Protein 3SVM (pdb70)

InterPro domains:
  IPR000953 Chromo/chromo shadow domain [PS50013] (59-109)
  IPR000953 Chromo/chromo shadow domain [SM00298] (58-111)
  IPR002110 Ankyrin repeat [PF00023] (666-696)
  IPR002110 Ankyrin repeat [PF12796] (572-663)
  IPR002110 Ankyrin repeat [PS50088] (600-632)
  IPR002110 Ankyrin repeat [PS50088] (633-665)
  IPR002110 Ankyrin repeat [PS50088] (666-698)
  IPR002110 Ankyrin repeat [SM00248] (600-629)
  IPR002110 Ankyrin repeat [SM00248] (633-662)
  IPR002110 Ankyrin repeat [SM00248] (666-695)
  IPR002110 Ankyrin repeat [SM00248] (699-728)
  IPR016197 Chromo-like domain superfamily [SSF54160] (52-113)
  IPR023779 Chromo domain, conserved site [PS00598] (76-96)
  IPR023780 Chromo domain [PF00385] (59-109)
  IPR036770 Ankyrin repeat-containing domain superfamily [G3DSA:1.25.40.20] (563-738)
  IPR036770 Ankyrin repeat-containing domain superfamily [SSF48403] (542-720)
  IPR050889 Dendritic Spine Regulation and Scaffold [PTHR24166] (130-722)

Structure (mmCIF, N/CA/C/O backbone):
data_3SVM
#
_entry.id   3SVM
#
_cell.length_a   41.090
_cell.length_b   43.900
_cell.length_c   90.280
_cell.angle_alpha   90.00
_cell.angle_beta   90.00
_cell.angle_gamma   90.00
#
_symmetry.space_group_name_H-M   'I 2 2 2'
#
loop_
_entity.id
_entity.type
_entity.pdbx_description
1 polymer 'M-phase phosphoprotein 8'
2 polymer 'DNA (cytosine-5)-methyltransferase 3A'
3 water water
#
loop_
_atom_site.group_PDB
_atom_site.id
_atom_site.type_symbol
_atom_site.label_atom_id
_atom_site.label_alt_id
_atom_site.label_comp_id
_atom_site.label_asym_id
_atom_site.label_entity_id
_atom_site.label_seq_id
_atom_site.pdbx_PDB_ins_code
_atom_site.Cartn_x
_atom_site.Cartn_y
_atom_site.Cartn_z
_atom_site.occupancy
_atom_site.B_iso_or_equiv
_atom_site.auth_seq_id
_atom_site.auth_comp_id
_atom_site.auth_asym_id
_atom_site.auth_atom_id
_atom_site.pdbx_PDB_model_num
ATOM 1 N N . GLU A 1 2 ? -22.878 -11.786 -5.607 1.00 78.89 56 GLU A N 1
ATOM 2 C CA . GLU A 1 2 ? -21.570 -11.484 -4.962 1.00 78.23 56 GLU A CA 1
ATOM 3 C C . GLU A 1 2 ? -21.105 -10.058 -5.258 1.00 77.39 56 GLU A C 1
ATOM 4 O O . GLU A 1 2 ? -19.924 -9.837 -5.536 1.00 77.52 56 GLU A O 1
ATOM 6 N N . ASP A 1 3 ? -22.048 -9.113 -5.198 1.00 75.83 57 ASP A N 1
ATOM 7 C CA . ASP A 1 3 ? -21.808 -7.675 -5.414 1.00 73.52 57 ASP A CA 1
ATOM 8 C C . ASP A 1 3 ? -21.049 -7.358 -6.705 1.00 71.68 57 ASP A C 1
ATOM 9 O O . ASP A 1 3 ? -21.522 -6.575 -7.532 1.00 72.65 57 ASP A O 1
ATOM 14 N N . VAL A 1 4 ? -19.879 -7.980 -6.850 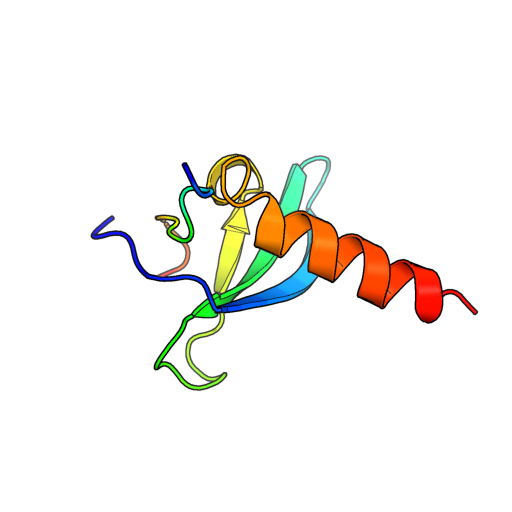1.00 68.32 58 VAL A N 1
ATOM 15 C CA . VAL A 1 4 ? -18.964 -7.807 -7.978 1.00 63.49 58 VAL A CA 1
ATOM 16 C C . VAL A 1 4 ? -18.149 -6.544 -7.752 1.00 61.51 58 VAL A C 1
ATOM 17 O O . VAL A 1 4 ? -18.684 -5.499 -7.390 1.00 60.03 58 VAL A O 1
ATOM 21 N N . PHE A 1 5 ? -16.843 -6.663 -7.964 1.00 59.73 59 PHE A N 1
ATOM 22 C CA . PHE A 1 5 ? -15.917 -5.572 -7.733 1.00 56.25 59 PHE A CA 1
ATOM 23 C C . PHE A 1 5 ? -14.919 -5.372 -8.862 1.00 55.90 59 PHE A C 1
ATOM 24 O O . PHE A 1 5 ? -14.656 -6.276 -9.653 1.00 55.84 59 PHE A O 1
ATOM 32 N N . GLU A 1 6 ? -14.344 -4.180 -8.907 1.00 54.85 60 GLU A N 1
ATOM 33 C CA . GLU A 1 6 ? -13.361 -3.833 -9.920 1.00 55.56 60 GLU A CA 1
ATOM 34 C C . GLU A 1 6 ? -12.014 -4.505 -9.583 1.00 53.70 60 GLU A C 1
ATOM 35 O O . GLU A 1 6 ? -11.489 -4.363 -8.476 1.00 53.60 60 GLU A O 1
ATOM 41 N N . VAL A 1 7 ? -11.475 -5.240 -10.548 1.00 50.53 61 VAL A N 1
ATOM 42 C CA . VAL A 1 7 ? -10.210 -5.958 -10.416 1.00 49.40 61 VAL A CA 1
ATOM 43 C C . VAL A 1 7 ? -9.040 -5.085 -10.897 1.00 49.36 61 VAL A C 1
ATOM 44 O O . VAL A 1 7 ? -9.120 -4.484 -11.965 1.00 48.82 61 VAL A O 1
ATOM 48 N N . GLU A 1 8 ? -7.963 -5.010 -10.110 1.00 49.99 62 GLU A N 1
ATOM 49 C CA . GLU A 1 8 ? -6.787 -4.222 -10.494 1.00 48.94 62 GLU A CA 1
ATOM 50 C C . GLU A 1 8 ? -5.798 -5.105 -11.201 1.00 47.29 62 GLU A C 1
ATOM 51 O O . GLU A 1 8 ? -5.285 -4.757 -12.261 1.00 48.08 62 GLU A O 1
ATOM 57 N N . LYS A 1 9 ? -5.512 -6.246 -10.588 1.00 46.02 63 LYS A N 1
ATOM 58 C CA . LYS A 1 9 ? -4.593 -7.209 -11.170 1.00 43.72 63 LYS A CA 1
ATOM 59 C C . LYS A 1 9 ? -4.524 -8.519 -10.403 1.00 41.95 63 LYS A C 1
ATOM 60 O O . LYS A 1 9 ? -4.995 -8.625 -9.270 1.00 40.90 63 LYS A O 1
ATOM 66 N N . ILE A 1 10 ? -3.942 -9.516 -11.059 1.00 40.51 64 ILE A N 1
ATOM 67 C CA . ILE A 1 10 ?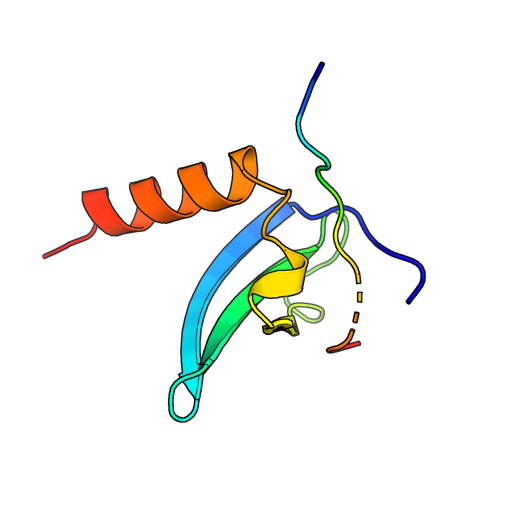 -3.745 -10.841 -10.494 1.00 40.08 64 ILE A CA 1
ATOM 68 C C . ILE A 1 10 ? -2.342 -10.826 -9.898 1.00 41.33 64 ILE A C 1
ATOM 69 O O . ILE A 1 10 ? -1.391 -10.410 -10.557 1.00 41.76 64 ILE A O 1
ATOM 74 N N . LEU A 1 11 ? -2.211 -11.272 -8.652 1.00 40.81 65 LEU A N 1
ATOM 75 C CA . LEU A 1 11 ? -0.911 -11.268 -7.999 1.00 39.18 65 LEU A CA 1
ATOM 76 C C . LEU A 1 11 ? -0.147 -12.555 -8.216 1.00 39.42 65 LEU A C 1
ATOM 77 O O . LEU A 1 11 ? 1.065 -12.537 -8.378 1.00 40.72 65 LEU A O 1
ATOM 82 N N . ASP A 1 12 ? -0.854 -13.675 -8.221 1.00 38.23 66 ASP A N 1
ATOM 83 C CA . ASP A 1 12 ? -0.220 -14.971 -8.413 1.00 37.20 66 ASP A CA 1
ATOM 84 C C . ASP A 1 12 ? -1.282 -16.022 -8.721 1.00 35.38 66 ASP A C 1
ATOM 85 O O . ASP A 1 12 ? -2.468 -15.732 -8.727 1.00 31.39 66 ASP A O 1
ATOM 90 N N . MET A 1 13 ? -0.844 -17.248 -8.975 1.00 37.33 67 MET A N 1
ATOM 91 C CA . MET A 1 13 ? -1.759 -18.349 -9.268 1.00 39.88 67 MET A CA 1
ATOM 92 C C . MET A 1 13 ? -1.284 -19.617 -8.582 1.00 37.64 67 MET A C 1
ATOM 93 O O . MET A 1 13 ? -0.142 -19.705 -8.135 1.00 36.59 67 MET A O 1
ATOM 98 N N . LYS A 1 14 ? -2.167 -20.607 -8.536 1.00 38.90 68 LYS A N 1
ATOM 99 C CA . LYS A 1 14 ? -1.853 -21.920 -7.960 1.00 40.07 68 LYS A CA 1
ATOM 100 C C . LYS A 1 14 ? -2.925 -22.894 -8.382 1.00 40.23 68 LYS A C 1
ATOM 101 O O . LYS A 1 14 ? -3.933 -22.503 -8.943 1.00 39.60 68 LYS A O 1
ATOM 107 N N . THR A 1 15 ? -2.695 -24.169 -8.122 1.00 42.72 69 THR A N 1
ATOM 108 C CA . THR A 1 15 ? -3.697 -25.175 -8.414 1.00 45.40 69 THR A CA 1
ATOM 109 C C . THR A 1 15 ? -3.939 -25.924 -7.110 1.00 48.75 69 THR A C 1
ATOM 110 O O . THR A 1 15 ? -3.000 -26.211 -6.372 1.00 47.65 69 THR A O 1
ATOM 114 N N . GLU A 1 16 ? -5.205 -26.191 -6.808 1.00 52.40 70 GLU A N 1
ATOM 115 C CA . GLU A 1 16 ? -5.558 -26.948 -5.620 1.00 56.97 70 GLU A CA 1
ATOM 116 C C . GLU A 1 16 ? -6.210 -28.190 -6.176 1.00 60.14 70 GLU A C 1
ATOM 117 O O . GLU A 1 16 ? -7.414 -28.213 -6.426 1.00 61.68 70 GLU A O 1
ATOM 123 N N . GLY A 1 17 ? -5.393 -29.220 -6.383 1.00 63.96 71 GLY A N 1
ATOM 124 C CA . GLY A 1 17 ? -5.878 -30.464 -6.954 1.00 65.79 71 GLY A CA 1
ATOM 125 C C . GLY A 1 17 ? -5.667 -30.360 -8.452 1.00 66.26 71 GLY A C 1
ATOM 126 O O . GLY A 1 17 ? -4.554 -30.571 -8.947 1.00 66.92 71 GLY A O 1
ATOM 127 N N . GLY A 1 18 ? -6.732 -30.022 -9.171 1.00 65.00 72 GLY A N 1
ATOM 128 C CA . GLY A 1 18 ? -6.629 -29.863 -10.611 1.00 64.77 72 GLY A CA 1
ATOM 129 C C . GLY A 1 18 ? -7.284 -28.561 -11.043 1.00 63.65 72 GLY A C 1
ATOM 130 O O . GLY A 1 18 ? -7.376 -28.243 -12.230 1.00 63.13 72 GLY A O 1
ATOM 131 N N . LYS A 1 19 ? -7.733 -27.798 -10.055 1.00 62.08 73 LYS A N 1
ATOM 132 C CA . LYS A 1 19 ? -8.417 -26.540 -10.300 1.00 58.90 73 LYS A CA 1
ATOM 133 C C . LYS A 1 19 ? -7.465 -25.354 -10.201 1.00 55.45 73 LYS A C 1
ATOM 134 O O . LYS A 1 19 ? -6.570 -25.335 -9.365 1.00 55.61 73 LYS A O 1
ATOM 140 N N . VAL A 1 20 ? -7.675 -24.368 -11.064 1.00 53.09 74 VAL A N 1
ATOM 141 C CA . VAL A 1 20 ? -6.853 -23.164 -11.099 1.00 50.07 74 VAL A CA 1
ATOM 142 C C . VAL A 1 20 ? -7.442 -22.038 -10.256 1.00 48.43 74 VAL A C 1
ATOM 143 O O . VAL A 1 20 ? -8.638 -21.762 -10.328 1.00 49.96 74 VAL A O 1
ATOM 147 N N . LEU A 1 21 ? -6.592 -21.393 -9.464 1.00 45.24 75 LEU A N 1
ATOM 148 C CA . LEU A 1 21 ? -7.006 -20.279 -8.625 1.00 43.45 75 LEU A CA 1
ATOM 149 C C . LEU A 1 21 ? -6.073 -19.085 -8.819 1.00 42.31 75 LEU A C 1
ATOM 150 O O . LEU A 1 21 ? -4.878 -19.257 -9.092 1.00 41.83 75 LEU A O 1
ATOM 155 N N . TYR A 1 22 ? -6.626 -17.880 -8.680 1.00 40.69 76 TYR A N 1
ATOM 156 C CA . TYR A 1 22 ? -5.861 -16.633 -8.834 1.00 39.66 76 TYR A CA 1
ATOM 157 C C . TYR A 1 22 ? -5.996 -15.717 -7.619 1.00 37.28 76 TYR A C 1
ATOM 158 O O . TYR A 1 22 ? -7.099 -15.504 -7.130 1.00 35.44 76 TYR A O 1
ATOM 167 N N . LYS A 1 23 ? -4.883 -15.170 -7.137 1.00 34.98 77 LYS A N 1
ATOM 168 C CA . LYS A 1 23 ? -4.942 -14.245 -6.009 1.00 35.20 77 LYS A CA 1
ATOM 169 C C . LYS A 1 23 ? -5.209 -12.877 -6.651 1.00 35.88 77 LYS A C 1
ATOM 170 O O . LYS A 1 23 ? -4.475 -12.422 -7.542 1.00 36.64 77 LYS A O 1
ATOM 176 N N . VAL A 1 24 ? -6.275 -12.227 -6.201 1.00 35.60 78 VAL A N 1
ATOM 177 C CA . VAL A 1 24 ? -6.686 -10.965 -6.782 1.00 35.12 78 VAL A CA 1
ATOM 178 C C . VAL A 1 24 ? -6.519 -9.743 -5.894 1.00 34.89 78 VAL A C 1
ATOM 179 O O . VAL A 1 24 ? -6.819 -9.765 -4.706 1.00 32.83 78 VAL A O 1
ATOM 183 N N . ARG A 1 25 ? -6.004 -8.685 -6.514 1.00 37.27 79 ARG A N 1
ATOM 184 C CA . ARG A 1 25 ? -5.806 -7.385 -5.879 1.00 39.24 79 ARG A CA 1
ATOM 185 C C . ARG A 1 25 ? -6.979 -6.585 -6.404 1.00 40.47 79 ARG A C 1
ATOM 186 O O . ARG A 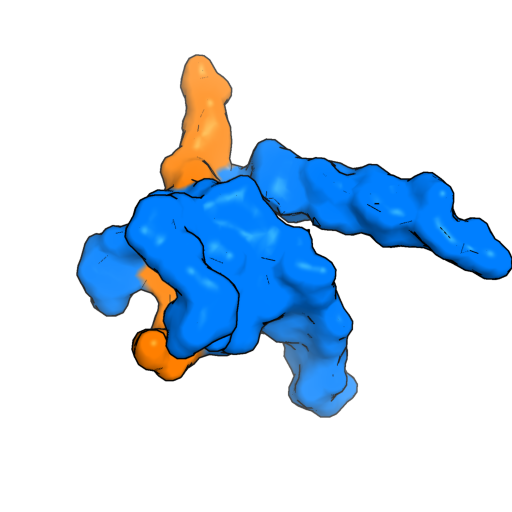1 25 ? -7.075 -6.358 -7.612 1.00 41.09 79 ARG A O 1
ATOM 194 N N . TRP A 1 26 ? -7.874 -6.182 -5.504 1.00 40.56 80 TRP A N 1
ATOM 195 C CA . TRP A 1 26 ? -9.061 -5.427 -5.878 1.00 39.22 80 TRP A CA 1
ATOM 196 C C . TRP A 1 26 ? -8.763 -3.941 -5.945 1.00 40.66 80 TRP A C 1
ATOM 197 O O . TRP A 1 26 ? -8.120 -3.380 -5.056 1.00 40.67 80 TRP A O 1
ATOM 208 N N . LYS A 1 27 ? -9.217 -3.304 -7.018 1.00 42.43 81 LYS A N 1
ATOM 209 C CA . LYS A 1 27 ? -8.973 -1.881 -7.174 1.00 45.44 81 LYS A CA 1
ATOM 210 C C . LYS A 1 27 ? -9.582 -1.086 -6.015 1.00 46.11 81 LYS A C 1
ATOM 211 O O . LYS A 1 27 ? -10.756 -1.252 -5.671 1.00 45.99 81 LYS A O 1
ATOM 217 N N . GLY A 1 28 ? -8.765 -0.231 -5.406 1.00 46.39 82 GLY A N 1
ATOM 218 C CA . GLY A 1 28 ? -9.232 0.578 -4.295 1.00 47.42 82 GLY A CA 1
ATOM 219 C C . GLY A 1 28 ? -9.080 -0.091 -2.938 1.00 47.62 82 GLY A C 1
ATOM 220 O O . GLY A 1 28 ? -9.389 0.508 -1.907 1.00 48.22 82 GLY A O 1
ATOM 221 N N . TYR A 1 29 ? -8.612 -1.335 -2.930 1.00 45.74 83 TYR A N 1
ATOM 222 C CA . TYR A 1 29 ? -8.424 -2.056 -1.682 1.00 44.02 83 TYR A CA 1
ATOM 223 C C . TYR A 1 29 ? -6.940 -2.327 -1.460 1.00 44.45 83 TYR A C 1
ATOM 224 O O . TYR A 1 29 ? -6.162 -2.336 -2.412 1.00 46.03 83 TYR A O 1
ATOM 233 N N . THR A 1 30 ? -6.557 -2.534 -0.199 1.00 43.91 84 THR A N 1
ATOM 234 C CA . THR A 1 30 ? -5.176 -2.830 0.170 1.00 42.41 84 THR A CA 1
ATOM 235 C C . THR A 1 30 ? -4.968 -4.337 0.064 1.00 42.12 84 THR A C 1
ATOM 236 O O . THR A 1 30 ? -5.920 -5.077 -0.163 1.00 40.42 84 THR A O 1
ATOM 240 N N . SER A 1 31 ? -3.727 -4.784 0.248 1.00 42.19 85 SER A N 1
ATOM 241 C CA . SER A 1 31 ? -3.396 -6.207 0.160 1.00 43.27 85 SER A CA 1
ATOM 242 C C . SER A 1 31 ? -4.050 -7.064 1.243 1.00 43.71 85 SER A C 1
ATOM 243 O O . SER A 1 31 ? -4.062 -8.294 1.150 1.00 42.07 85 SER A O 1
ATOM 246 N N . ASP A 1 32 ? -4.593 -6.413 2.266 1.00 44.35 86 ASP A N 1
ATOM 247 C CA . ASP A 1 32 ? -5.271 -7.117 3.353 1.00 45.89 86 ASP A CA 1
ATOM 248 C C . ASP A 1 32 ? -6.601 -7.665 2.857 1.00 45.59 86 ASP A C 1
ATOM 249 O O . ASP A 1 32 ? -7.291 -8.381 3.569 1.00 46.14 86 ASP A O 1
ATOM 254 N N . ASP A 1 33 ? -6.953 -7.311 1.629 1.00 45.27 87 ASP A N 1
ATOM 255 C CA . ASP A 1 33 ? -8.198 -7.750 1.039 1.00 44.27 87 ASP A CA 1
ATOM 256 C C . ASP A 1 33 ? -8.006 -8.637 -0.184 1.00 42.28 87 ASP A C 1
ATOM 257 O O . ASP A 1 33 ? -8.957 -8.887 -0.924 1.00 42.27 87 ASP A O 1
ATOM 262 N N . ASP A 1 34 ? -6.783 -9.111 -0.398 1.00 39.24 88 ASP A N 1
ATOM 263 C CA . ASP A 1 34 ? -6.512 -9.985 -1.534 1.00 38.09 88 ASP A CA 1
ATOM 264 C C . ASP A 1 34 ? -7.175 -11.305 -1.244 1.00 36.83 88 ASP A C 1
ATOM 265 O O . ASP A 1 34 ? -7.107 -11.801 -0.121 1.00 38.09 88 ASP A O 1
ATOM 270 N N . THR A 1 35 ? -7.803 -11.879 -2.260 1.00 36.11 89 THR A N 1
ATOM 271 C CA . THR A 1 35 ? -8.494 -13.150 -2.118 1.00 35.97 89 THR A CA 1
ATOM 272 C C . THR A 1 35 ? -8.171 -14.129 -3.242 1.00 37.06 89 THR A C 1
ATOM 273 O O . THR A 1 35 ? -7.858 -13.723 -4.356 1.00 37.27 89 THR A O 1
ATOM 277 N N . TRP A 1 36 ? -8.235 -15.423 -2.943 1.00 37.30 90 TRP A N 1
ATOM 278 C CA . TRP A 1 36 ? -8.004 -16.442 -3.956 1.00 36.04 90 TRP A CA 1
ATOM 279 C C . TRP A 1 36 ? -9.360 -16.693 -4.599 1.00 38.72 90 TRP A C 1
ATOM 280 O O . TRP A 1 36 ? -10.349 -16.982 -3.919 1.00 37.61 90 TRP A O 1
ATOM 291 N N . GLU A 1 37 ? -9.402 -16.573 -5.917 1.00 40.85 91 GLU A N 1
ATOM 292 C CA . GLU A 1 37 ? -10.636 -16.756 -6.652 1.00 42.85 91 GLU A CA 1
ATOM 293 C C . GLU A 1 37 ? -10.547 -17.872 -7.677 1.00 44.32 91 GLU A C 1
ATOM 294 O O . GLU A 1 37 ? -9.485 -18.125 -8.248 1.00 45.03 91 GLU A O 1
ATOM 300 N N . PRO A 1 38 ? -11.667 -18.576 -7.908 1.00 46.95 92 PRO A N 1
ATOM 301 C CA . PRO A 1 38 ? -11.635 -19.650 -8.903 1.00 47.42 92 PRO A CA 1
ATOM 302 C C . PRO A 1 38 ? -11.482 -19.016 -10.283 1.00 47.47 92 PRO A C 1
ATOM 303 O O . PRO A 1 38 ? -12.007 -17.938 -10.549 1.00 47.27 92 PRO A O 1
ATOM 307 N N . GLU A 1 39 ? -10.737 -19.684 -11.146 1.00 48.22 93 GLU A N 1
ATOM 308 C CA . GLU A 1 39 ? -10.490 -19.203 -12.495 1.00 50.85 93 GLU A CA 1
ATOM 309 C C . GLU A 1 39 ? -11.703 -18.632 -13.255 1.00 50.98 93 GLU A C 1
ATOM 310 O O . GLU A 1 39 ? -11.609 -17.564 -13.850 1.00 50.81 93 GLU A O 1
ATOM 316 N N . ILE A 1 40 ? -12.831 -19.333 -13.241 1.00 53.35 94 ILE A N 1
ATOM 317 C CA . ILE A 1 40 ? -14.034 -18.870 -13.949 1.00 56.69 94 ILE A CA 1
ATOM 318 C C . ILE A 1 40 ? -14.457 -17.438 -13.628 1.00 57.94 94 ILE A C 1
ATOM 319 O O . ILE A 1 40 ? -15.155 -16.796 -14.421 1.00 58.91 94 ILE A O 1
ATOM 324 N N . HIS A 1 41 ? -14.050 -16.946 -12.463 1.00 58.31 95 HIS A N 1
ATOM 325 C CA . HIS A 1 41 ? -14.389 -15.593 -12.051 1.00 58.66 95 HIS A CA 1
ATOM 326 C C . HIS A 1 41 ? -13.641 -14.503 -12.788 1.00 59.03 95 HIS A C 1
ATOM 327 O O . HIS A 1 41 ? -14.029 -13.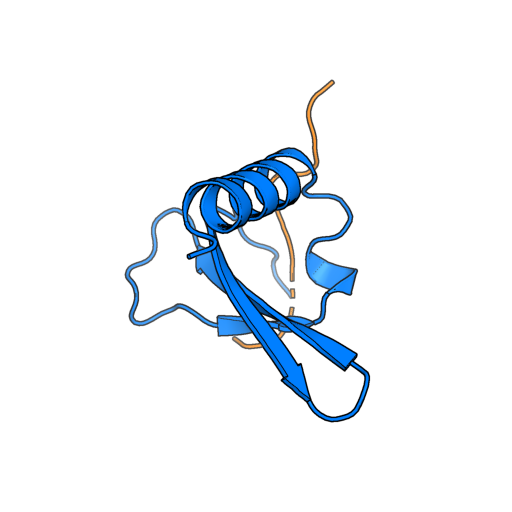337 -12.724 1.00 57.98 95 HIS A O 1
ATOM 334 N N . LEU A 1 42 ? -12.579 -14.877 -13.495 1.00 60.59 96 LEU A N 1
ATOM 335 C CA . LEU A 1 42 ? -11.774 -13.895 -14.203 1.00 63.33 96 LEU A CA 1
ATOM 336 C C . LEU A 1 42 ? -11.678 -14.083 -15.711 1.00 65.93 96 LEU A C 1
ATOM 337 O O . LEU A 1 42 ? -11.103 -13.247 -16.411 1.00 66.70 96 LEU A O 1
ATOM 342 N N . GLU A 1 43 ? -12.251 -15.166 -16.217 1.00 68.36 97 GLU A N 1
ATOM 343 C CA . GLU A 1 43 ? -12.185 -15.452 -17.646 1.00 70.51 97 GLU A CA 1
ATOM 344 C C . GLU A 1 43 ? -12.567 -14.291 -18.583 1.00 69.38 97 GLU A C 1
ATOM 345 O O . GLU A 1 43 ? -12.064 -14.210 -19.707 1.00 68.43 97 GLU A O 1
ATOM 351 N N . ASP A 1 44 ? -13.434 -13.389 -18.131 1.00 68.17 98 A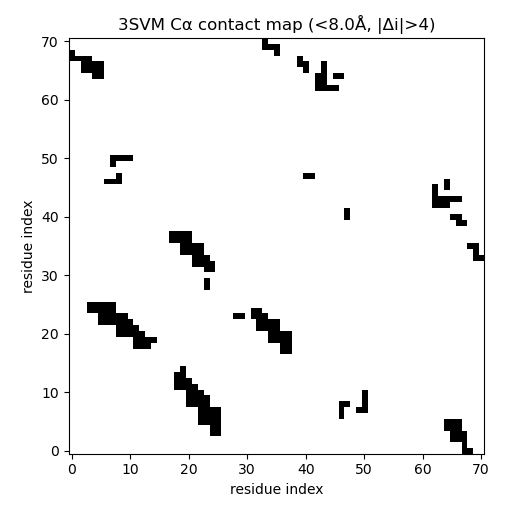SP A N 1
ATOM 352 C CA . ASP A 1 44 ? -13.828 -12.263 -18.973 1.00 68.28 98 ASP A CA 1
ATOM 353 C C . ASP A 1 44 ? -13.010 -11.010 -18.692 1.00 67.83 98 ASP A C 1
ATOM 354 O O . ASP A 1 44 ? -13.345 -9.921 -19.161 1.0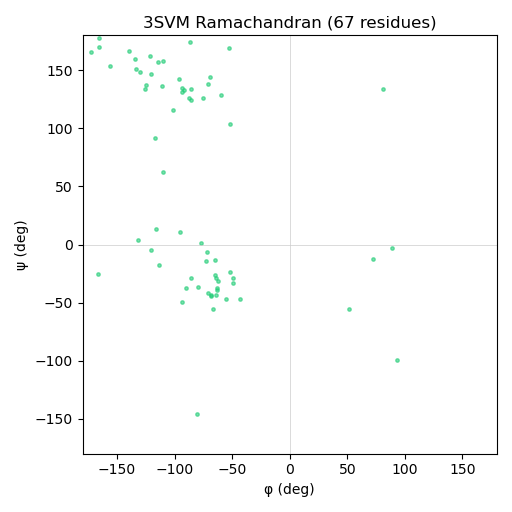0 68.64 98 ASP A O 1
ATOM 359 N N . CYS A 1 45 ? -11.940 -11.173 -17.920 1.00 66.79 99 CYS A N 1
ATOM 360 C CA . CYS A 1 45 ? -11.035 -10.075 -17.587 1.00 65.22 99 CYS A CA 1
ATOM 361 C C . CYS A 1 45 ? -9.729 -10.358 -18.318 1.00 66.18 99 CYS A C 1
ATOM 362 O O . CYS A 1 45 ? -8.685 -10.541 -17.696 1.00 65.42 99 CYS A O 1
ATOM 365 N N . LYS A 1 46 ? -9.798 -10.392 -19.646 1.00 67.69 100 LYS A N 1
ATOM 366 C CA . LYS A 1 46 ? -8.636 -10.698 -20.474 1.00 67.22 100 LYS A CA 1
ATOM 367 C C . LYS A 1 46 ? -7.474 -9.715 -20.432 1.00 65.93 100 LYS A C 1
ATOM 368 O O . LYS A 1 46 ? -6.330 -10.117 -20.639 1.00 65.14 100 LYS A O 1
ATOM 374 N N . GLU A 1 47 ? -7.751 -8.437 -20.178 1.00 64.51 101 GLU A N 1
ATOM 375 C CA . GLU A 1 47 ? -6.678 -7.444 -20.090 1.00 63.51 101 GLU A CA 1
ATOM 376 C C . GLU A 1 47 ? -5.814 -7.843 -18.900 1.00 60.13 101 GLU A C 1
ATOM 377 O O . GLU A 1 47 ? -4.587 -7.796 -18.955 1.00 58.62 101 GLU A O 1
ATOM 383 N N . VAL A 1 48 ? -6.492 -8.217 -17.817 1.00 57.12 102 VAL A N 1
ATOM 384 C CA . VAL A 1 48 ? -5.850 -8.626 -16.574 1.00 53.95 102 VAL A CA 1
ATOM 385 C C . VAL A 1 48 ? -5.110 -9.958 -16.703 1.00 51.52 102 VAL A C 1
ATOM 386 O O . VAL A 1 48 ? -3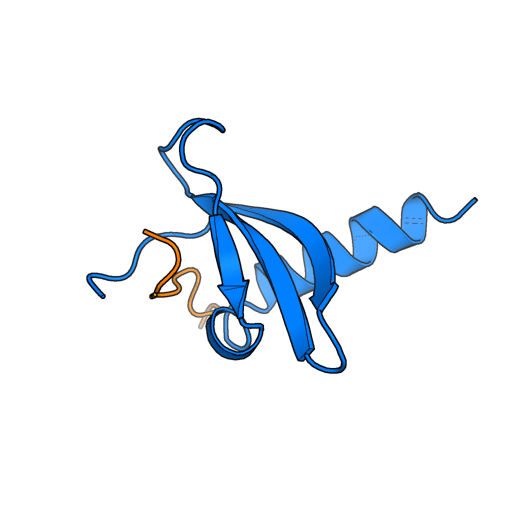.977 -10.101 -16.229 1.00 50.81 102 VAL A O 1
ATOM 390 N N . LEU A 1 49 ? -5.749 -10.925 -17.350 1.00 49.80 103 LEU A N 1
ATOM 391 C CA . LEU A 1 49 ? -5.148 -12.237 -17.545 1.00 49.90 103 LEU A CA 1
ATOM 392 C C . LEU A 1 49 ? -3.891 -12.142 -18.404 1.00 51.43 103 LEU A C 1
ATOM 393 O O . LEU A 1 49 ? -2.906 -12.845 -18.172 1.00 51.31 103 LEU A O 1
ATOM 398 N N . LEU A 1 50 ? -3.929 -11.265 -19.401 1.00 54.34 104 LEU A N 1
ATOM 399 C CA . LEU A 1 50 ? -2.801 -11.080 -20.304 1.00 55.41 104 LEU A CA 1
ATOM 400 C C . LEU A 1 50 ? -1.615 -10.447 -19.589 1.00 54.42 104 LEU A C 1
ATOM 401 O O . LEU A 1 50 ? -0.475 -10.870 -19.770 1.00 54.50 104 LEU A O 1
ATOM 406 N N . GLU A 1 51 ? -1.892 -9.432 -18.778 1.00 52.88 105 GLU A N 1
ATOM 407 C CA . GLU A 1 51 ? -0.849 -8.740 -18.043 1.00 53.23 105 GLU A CA 1
ATOM 408 C C . GLU A 1 51 ? -0.167 -9.648 -17.031 1.00 52.23 105 GLU A C 1
ATOM 409 O O . GLU A 1 51 ? 0.991 -9.422 -16.678 1.00 51.31 105 GLU A O 1
ATOM 415 N N . PHE A 1 52 ? -0.886 -10.666 -16.559 1.00 50.55 106 PHE A N 1
ATOM 416 C CA . PHE A 1 52 ? -0.318 -11.621 -15.609 1.00 49.36 106 PHE A CA 1
ATOM 417 C C . PHE A 1 52 ? 0.543 -12.645 -16.362 1.00 50.45 106 PHE A C 1
ATOM 418 O O . PHE A 1 52 ? 1.584 -13.074 -15.869 1.00 48.62 106 PHE A O 1
ATOM 426 N N . ARG A 1 53 ? 0.107 -13.034 -17.559 1.00 54.06 107 ARG A N 1
ATOM 427 C CA . ARG A 1 53 ? 0.859 -13.995 -18.365 1.00 57.94 107 ARG A CA 1
ATOM 428 C C . ARG A 1 53 ? 2.226 -13.410 -18.726 1.00 58.21 107 ARG A C 1
ATOM 429 O O . ARG A 1 53 ? 3.239 -14.110 -18.731 1.00 56.17 107 ARG A O 1
ATOM 437 N N . LYS A 1 54 ? 2.238 -12.116 -19.030 1.00 60.16 108 LYS A N 1
ATOM 438 C CA . LYS A 1 54 ? 3.464 -11.417 -19.384 1.00 61.69 108 LYS A CA 1
ATOM 439 C C . LYS A 1 54 ? 4.396 -11.340 -18.178 1.00 62.28 108 LYS A C 1
ATOM 440 O O . LYS A 1 54 ? 5.551 -11.757 -18.247 1.00 61.74 108 LYS A O 1
ATOM 446 N N . LYS A 1 55 ? 3.888 -10.799 -17.075 1.00 62.75 109 LYS A N 1
ATOM 447 C CA . LYS A 1 55 ? 4.681 -10.665 -15.860 1.00 64.75 109 LYS A CA 1
ATOM 448 C C . LYS A 1 55 ? 5.387 -11.960 -15.474 1.00 65.11 109 LYS A C 1
ATOM 449 O O . LYS A 1 55 ? 6.482 -11.935 -14.924 1.00 65.19 109 LYS A O 1
ATOM 455 N N . ILE A 1 56 ? 4.762 -13.092 -15.759 1.00 66.42 110 ILE A N 1
ATOM 456 C CA . ILE A 1 56 ? 5.367 -14.361 -15.398 1.00 69.34 110 ILE A CA 1
ATOM 457 C C . ILE A 1 56 ? 6.337 -14.856 -16.471 1.00 70.68 110 ILE A C 1
ATOM 458 O O . ILE A 1 56 ? 7.301 -15.562 -16.169 1.00 70.69 110 ILE A O 1
ATOM 463 N N . ALA A 1 57 ? 6.090 -14.480 -17.722 1.00 71.69 111 ALA A N 1
ATOM 464 C CA . ALA A 1 57 ? 6.967 -14.896 -18.813 1.00 73.04 111 ALA A CA 1
ATOM 465 C C . ALA A 1 57 ? 8.307 -14.174 -18.718 1.00 73.23 111 ALA A C 1
ATOM 466 O O . ALA A 1 57 ? 9.355 -14.777 -18.915 1.00 72.27 111 ALA A O 1
ATOM 468 N N . GLU A 1 58 ? 8.264 -12.883 -18.401 1.00 74.86 112 GLU A N 1
ATOM 469 C CA . GLU A 1 58 ? 9.475 -12.081 -18.285 1.00 77.41 112 GLU A CA 1
ATOM 470 C C . GLU A 1 58 ? 10.235 -12.328 -16.991 1.00 78.96 112 GLU A C 1
ATOM 471 O O . GLU A 1 58 ? 11.258 -11.695 -16.739 1.00 79.20 112 GLU A O 1
ATOM 477 N N . ASN A 1 59 ? 9.728 -13.244 -16.172 1.00 80.85 113 ASN A N 1
ATOM 478 C CA . ASN A 1 59 ? 10.361 -13.581 -14.902 1.00 82.46 113 ASN A CA 1
ATOM 479 C C . ASN A 1 59 ? 10.888 -15.006 -14.914 1.00 83.76 113 ASN A C 1
ATOM 480 O O . ASN A 1 59 ? 11.723 -15.371 -14.089 1.00 83.55 113 ASN A O 1
ATOM 485 N N . LYS A 1 60 ? 10.399 -15.808 -15.856 1.00 85.81 114 LYS A N 1
ATOM 486 C CA . LYS A 1 60 ? 10.814 -17.201 -15.959 1.00 88.00 114 LYS A CA 1
ATOM 487 C C . LYS A 1 60 ? 12.334 -17.365 -15.990 1.00 88.96 114 LYS A C 1
ATOM 488 O O . LYS A 1 60 ? 12.985 -17.111 -17.008 1.00 87.97 114 LYS A O 1
ATOM 494 N N . ALA A 1 61 ? 12.885 -17.793 -14.856 1.00 90.44 115 ALA A N 1
ATOM 495 C CA . ALA A 1 61 ? 14.321 -18.008 -14.708 1.00 91.84 115 ALA A CA 1
ATOM 496 C C . ALA A 1 61 ? 14.721 -19.372 -15.258 1.00 92.64 115 ALA A C 1
ATOM 497 O O . ALA A 1 61 ? 13.825 -20.094 -15.750 1.00 93.06 115 ALA A O 1
ATOM 499 N N . TYR B 2 1 ? -15.111 -1.160 -27.489 1.00 85.66 39 TYR P N 1
ATOM 500 C CA . TYR B 2 1 ? -15.575 -2.222 -26.545 1.00 86.20 39 TYR P CA 1
ATOM 501 C C . TYR B 2 1 ? -14.400 -2.801 -25.768 1.00 85.86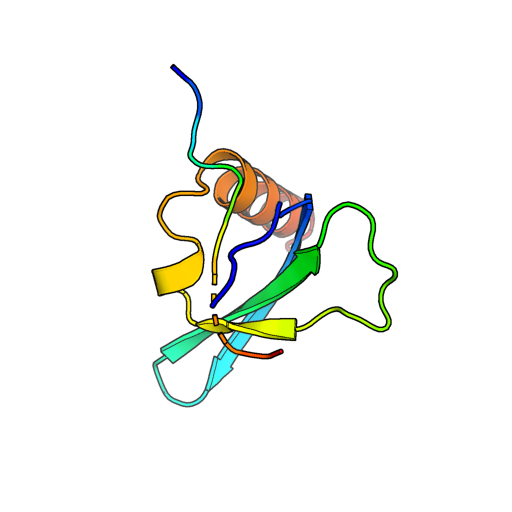 39 TYR P C 1
ATOM 502 O O . TYR B 2 1 ? -13.504 -3.403 -26.357 1.00 86.90 39 TYR P O 1
ATOM 504 N N . GLU B 2 2 ? -14.410 -2.622 -24.448 1.00 85.02 40 GLU P N 1
ATOM 505 C CA . GLU B 2 2 ? -13.339 -3.123 -23.587 1.00 83.63 40 GLU P CA 1
ATOM 506 C C . GLU B 2 2 ? -13.806 -4.287 -22.706 1.00 82.93 40 GLU P C 1
ATOM 507 O O . GLU B 2 2 ? -15.005 -4.443 -22.458 1.00 83.50 40 GLU P O 1
ATOM 509 N N . PRO B 2 3 ? -12.860 -5.123 -22.223 1.00 81.56 41 PRO P N 1
ATOM 510 C CA . PRO B 2 3 ? -13.141 -6.283 -21.363 1.00 80.08 41 PRO P CA 1
ATOM 511 C C . PRO B 2 3 ? -13.988 -5.947 -20.127 1.00 79.04 41 PRO P C 1
ATOM 512 O O . PRO B 2 3 ? -14.185 -4.773 -19.806 1.00 79.15 41 PRO P O 1
ATOM 516 N N . SER B 2 4 ? -14.468 -6.979 -19.433 1.00 77.11 42 SER P N 1
ATOM 517 C CA . SER B 2 4 ? -15.317 -6.794 -18.255 1.00 75.04 42 SER P CA 1
ATOM 518 C C . SER B 2 4 ? -14.712 -5.913 -17.167 1.00 73.39 42 SER P C 1
ATOM 519 O O . SER B 2 4 ? -15.391 -5.022 -16.649 1.00 73.25 42 SER P O 1
ATOM 522 N N . THR B 2 5 ? -13.449 -6.172 -16.822 1.00 70.53 43 THR P N 1
ATOM 523 C CA . THR B 2 5 ? -12.717 -5.412 -15.799 1.00 67.03 43 THR P CA 1
ATOM 524 C C . THR B 2 5 ? -13.188 -5.704 -14.383 1.00 64.41 43 THR P C 1
ATOM 525 O O . THR B 2 5 ? -12.544 -5.309 -13.420 1.00 62.24 43 THR P O 1
ATOM 529 N N . THR B 2 6 ? -14.321 -6.382 -14.260 1.00 63.12 44 THR P N 1
ATOM 530 C CA . THR B 2 6 ? -14.863 -6.721 -12.952 1.00 61.94 44 THR P CA 1
ATOM 531 C C . THR B 2 6 ? -14.998 -8.224 -12.817 1.00 61.07 44 THR P C 1
ATOM 532 O O . THR B 2 6 ? -14.992 -8.951 -13.808 1.00 61.25 44 THR P O 1
ATOM 536 N N . ALA B 2 7 ? -15.120 -8.685 -11.583 1.00 60.10 45 ALA P N 1
ATOM 537 C CA . ALA B 2 7 ? -15.266 -10.102 -11.321 1.00 60.65 45 ALA P CA 1
ATOM 538 C C . ALA B 2 7 ? -15.954 -10.255 -9.982 1.00 62.16 45 ALA P C 1
ATOM 539 O O . ALA B 2 7 ? -15.875 -9.363 -9.134 1.00 61.55 45 ALA P O 1
ATOM 541 N N . ARG B 2 8 ? -16.649 -11.373 -9.793 1.00 62.67 46 ARG P N 1
ATOM 542 C CA . ARG B 2 8 ? -17.324 -11.598 -8.529 1.00 62.83 46 ARG P CA 1
ATOM 543 C C . ARG B 2 8 ? -16.299 -12.096 -7.545 1.00 61.33 46 ARG P C 1
ATOM 544 O O . ARG B 2 8 ? -15.282 -12.676 -7.923 1.00 60.55 46 ARG P O 1
ATOM 565 N N . VAL B 2 10 ? -15.905 -14.555 -4.457 1.00 61.27 48 VAL P N 1
ATOM 566 C CA . VAL B 2 10 ? -16.469 -15.587 -3.598 1.00 64.20 48 VAL P CA 1
ATOM 567 C C . VAL B 2 10 ? -15.603 -15.724 -2.357 1.00 67.33 48 VAL P C 1
ATOM 568 O O . VAL B 2 10 ? -16.078 -16.155 -1.301 1.00 67.42 48 VAL P O 1
ATOM 572 N N . GLY B 2 11 ? -14.331 -15.349 -2.504 1.00 70.57 49 GLY P N 1
ATOM 573 C CA . GLY B 2 11 ? -13.378 -15.432 -1.412 1.00 74.25 49 GLY P CA 1
ATOM 574 C C . GLY B 2 11 ? -13.767 -14.550 -0.247 1.00 77.63 49 GLY P C 1
ATOM 575 O O . GLY B 2 11 ? -13.475 -14.875 0.907 1.00 78.61 49 GLY P O 1
ATOM 576 N N . ARG B 2 12 ? -14.425 -13.434 -0.565 1.00 79.82 50 ARG P N 1
ATOM 577 C CA . ARG B 2 12 ? -14.898 -12.452 0.413 1.00 80.90 50 ARG P CA 1
ATOM 578 C C . ARG B 2 12 ? -13.894 -12.155 1.525 1.00 81.71 50 ARG P C 1
ATOM 579 O O . ARG B 2 12 ? -13.278 -11.067 1.481 1.00 83.09 50 ARG P O 1
#

Organism: Homo sapiens (NCBI:txid9606)

Radius of gyration: 11.99 Å; Cα contacts (8 Å, |Δi|>4): 111; chains: 2; bounding box: 36×31×30 Å

Sequence (71 aa):
EDVFEVEKILDMKTEGGKVLYKVRWKGYTSDDDTWEPEIHLEDCKEVLLEFRKKIAENKAYEPSTTARVGR

Solvent-accessible surface area: 5021 Å² total

B-factor: mean 56.24, std 14.85, range [30.13, 94.92]

Foldseek 3Di:
DPDAAFDAWDDWDADPNWIWTFTDTPPDDSVPTDIGGPVVCPVVVVRVVVVVVVVVVVPD/DDDPPDDDPPD

Nearest PDB structures (foldseek):
  7vrf-assembly1_B  TM=9.156E-01  e=5.724E-05  Drosophila melanogaster
  1pfb-assembly1_A  TM=9.281E-01  e=1.387E-04  Drosophila melanogaster
  3fdt-assembly1_A  TM=9.371E-01  e=1.676E-04  Homo sapiens
  4quf-assembly2_D  TM=9.457E-01  e=2.609E-04  Drosophila melanogaster
  1pdq-assembly1_A  TM=9.274E-01  e=1.902E-04  Drosophila melanogaster

CATH classification: 2.40.50.40

Secondary structure (DSSP, 8-state):
---EEEEEEEEEEEETTEEEEEEEETT--GGG-EEEEGGGTTT-HHHHHHHHHHHHTT--/-----EE----

GO terms:
  GO:0045814 negative regulation of gene expression, epigenetic (P, IDA)
  GO:0140283 HUSH complex (C, IDA)
  GO:0062072 histone H3K9me2/3 reader activity (F, IDA)
  GO:0000785 chromatin (C, IDA)
  GO:0000792 heterochromatin (C, IDA)
  GO:0005634 nucleus (C, IDA)
  GO:0003682 chromatin binding (F, IDA)
  GO:0000786 nucleosome (C, IDA)
  GO:0140286 HUSH2 complex (C, IDA)
  GO:0140719 constitutive heterochromatin formation (P, IDA)
  GO:0141005 transposable element silencing by heterochromatin formation (P, IDA)
  GO:0032480 negative regulation of type I interferon production (P, IDA)
  GO:0005634 nucleus (C, EXP)
  GO:0005694 chromosome (C, EXP)
  GO:0044027 negative regulation of gene expression via chromosomal CpG island methylation (P, IMP)
  GO:0141005 transposable element silencing by heterochromatin formation (P, IMP)
  GO:0005515 protein binding (F, IPI)
  GO:0005654 nucleoplasm (C, TAS)
  GO:0005654 nucleoplasm (C, IDA)
  GO:0005737 cytoplasm (C, IDA)